Protein AF-D8GQ56-F1 (afdb_monomer)

Nearest PDB structures (foldseek):
  1q0t-assembly1_B  TM=8.209E-01  e=1.080E-01  Tequatrovirus T4
  3dmh-assembly1_A  TM=5.071E-01  e=1.719E+00  Thermus thermophilus HB8

Secondary structure (DSSP, 8-state):
---SS--TT--TTTHHHHHHTS-S--SEE--TT-TTTTTTTTSS-SSSEE-

Foldseek 3Di:
DFQPDDDDVDCQVCLVVVLVPDDPDDAEAEDVPCGSPNNCPPDPDDHVYYD

Radius of gyration: 10.61 Å; Cα contacts (8 Å, |Δi|>4): 53; chains: 1; bounding box: 24×20×24 Å

Organism: Clostridium ljungdahlii (strain ATCC 55383 / DSM 13528 / PETC) (NCBI:txid748727)

InterPro domains:
  IPR012327 D12 class N6 adenine-specific DNA methyltransferase [PF02086] (7-41)
  IPR029063 S-adenosyl-L-methionine-dependent methyltransferase superfamily [G3DSA:3.40.50.150] (1-51)
  IPR029063 S-adenosyl-L-methionine-dependent methyltransferase superfamily [SSF53335] (1-43)

Mean predicted aligned error: 3.02 Å

Structure (mmCIF, N/CA/C/O backbone):
data_AF-D8GQ56-F1
#
_entry.id   AF-D8GQ56-F1
#
loop_
_atom_site.group_PDB
_atom_site.id
_atom_site.type_symbol
_atom_site.label_atom_id
_atom_site.label_alt_id
_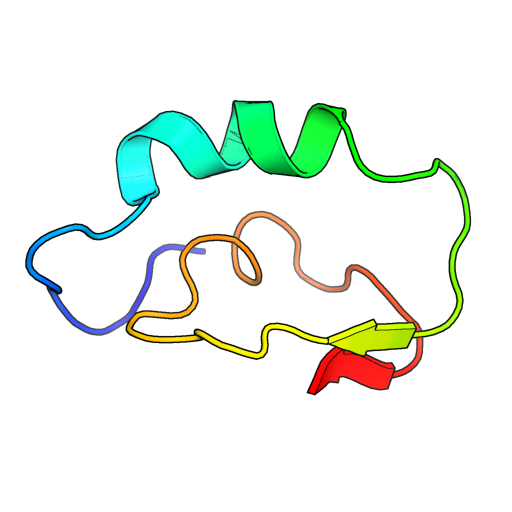atom_site.label_comp_id
_atom_site.label_asym_id
_atom_site.label_entity_id
_atom_site.label_seq_id
_atom_site.pdbx_PDB_ins_code
_atom_site.Cartn_x
_atom_site.Cartn_y
_atom_site.Cartn_z
_atom_site.occupancy
_atom_site.B_iso_or_equiv
_atom_site.auth_seq_id
_atom_site.auth_comp_id
_atom_site.auth_asym_id
_atom_site.auth_atom_id
_atom_site.pdbx_PDB_model_num
ATOM 1 N N . MET A 1 1 ? 7.796 0.557 4.023 1.00 84.00 1 MET A N 1
ATOM 2 C CA . MET A 1 1 ? 8.895 -0.175 3.350 1.00 84.00 1 MET A CA 1
ATOM 3 C C . MET A 1 1 ? 8.937 0.104 1.835 1.00 84.00 1 MET A C 1
ATOM 5 O O . MET A 1 1 ? 7.944 0.548 1.262 1.00 84.00 1 MET A O 1
ATOM 9 N N . ASN A 1 2 ? 10.092 -0.061 1.174 1.00 85.75 2 ASN A N 1
ATOM 10 C CA . ASN A 1 2 ? 10.191 -0.090 -0.297 1.00 85.75 2 ASN A CA 1
ATOM 11 C C . ASN A 1 2 ? 10.088 -1.533 -0.793 1.00 85.75 2 ASN A C 1
ATOM 13 O O . ASN A 1 2 ? 10.486 -2.435 -0.070 1.00 85.75 2 ASN A O 1
ATOM 17 N N . SER A 1 3 ? 9.607 -1.738 -2.020 1.00 84.31 3 SER A N 1
ATOM 18 C CA . SER A 1 3 ? 9.694 -3.061 -2.636 1.00 84.31 3 SER A CA 1
ATOM 19 C C . SER A 1 3 ? 11.145 -3.528 -2.744 1.00 84.31 3 SER A C 1
ATOM 21 O O . SER A 1 3 ? 12.042 -2.712 -2.978 1.00 84.31 3 SER A O 1
ATOM 23 N N . PHE A 1 4 ? 11.342 -4.838 -2.612 1.00 85.50 4 PHE A N 1
ATOM 24 C CA . PHE A 1 4 ? 12.629 -5.513 -2.767 1.00 85.50 4 PHE A CA 1
ATOM 25 C C . PHE A 1 4 ? 13.044 -5.679 -4.236 1.00 85.50 4 PHE A C 1
ATOM 27 O O . PHE A 1 4 ? 14.193 -6.014 -4.508 1.00 85.50 4 PHE A O 1
ATOM 34 N N . ILE A 1 5 ? 12.132 -5.414 -5.180 1.00 88.44 5 ILE A N 1
ATOM 35 C CA . ILE A 1 5 ? 12.383 -5.502 -6.621 1.00 88.44 5 ILE A CA 1
ATOM 36 C C . ILE A 1 5 ? 12.015 -4.198 -7.343 1.00 88.44 5 ILE A C 1
ATOM 38 O O . ILE A 1 5 ? 11.054 -3.500 -7.002 1.00 88.44 5 ILE A O 1
ATOM 42 N N . GLY A 1 6 ? 12.793 -3.862 -8.373 1.00 87.25 6 GLY A N 1
ATOM 43 C CA . GLY A 1 6 ? 12.411 -2.846 -9.353 1.00 87.25 6 GLY A CA 1
ATOM 44 C C . GLY A 1 6 ? 11.335 -3.395 -10.291 1.00 87.25 6 GLY A C 1
ATOM 45 O O . GLY A 1 6 ? 11.387 -4.559 -10.671 1.00 87.25 6 GLY A O 1
ATOM 46 N N . TRP A 1 7 ? 10.359 -2.568 -10.671 1.00 93.19 7 TRP A N 1
ATOM 47 C CA . TRP A 1 7 ? 9.299 -2.975 -11.599 1.00 93.19 7 TRP A CA 1
ATOM 48 C C . TRP A 1 7 ? 8.934 -1.836 -12.539 1.00 93.19 7 TRP A C 1
ATOM 50 O O . TRP A 1 7 ? 8.636 -0.724 -12.087 1.00 93.19 7 TRP A O 1
ATOM 60 N N . ILE A 1 8 ? 8.945 -2.1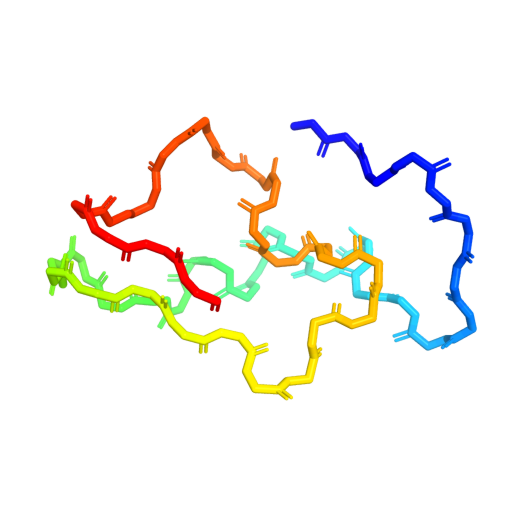15 -13.842 1.00 92.12 8 ILE A N 1
ATOM 61 C CA . ILE A 1 8 ? 8.506 -1.163 -14.864 1.00 92.12 8 ILE A CA 1
ATOM 62 C C . ILE A 1 8 ? 7.011 -0.896 -14.653 1.00 92.12 8 ILE A C 1
ATOM 64 O O . ILE A 1 8 ? 6.211 -1.819 -14.533 1.00 92.12 8 ILE A O 1
ATOM 68 N N . GLY A 1 9 ? 6.637 0.380 -14.533 1.00 91.50 9 GLY A N 1
ATOM 69 C CA . GLY A 1 9 ? 5.273 0.780 -14.157 1.00 91.50 9 GLY A CA 1
ATOM 70 C C . GLY A 1 9 ? 4.971 0.703 -12.652 1.00 91.50 9 GLY A C 1
ATOM 71 O O . GLY A 1 9 ? 3.817 0.850 -12.242 1.00 91.50 9 GLY A O 1
ATOM 72 N N . GLY A 1 10 ? 5.985 0.494 -11.806 1.00 92.38 10 GLY A N 1
ATOM 73 C CA . GLY A 1 10 ? 5.831 0.455 -10.354 1.00 92.38 10 GLY A CA 1
ATOM 74 C C . GLY A 1 10 ? 5.271 1.759 -9.767 1.00 92.38 10 GLY A C 1
ATOM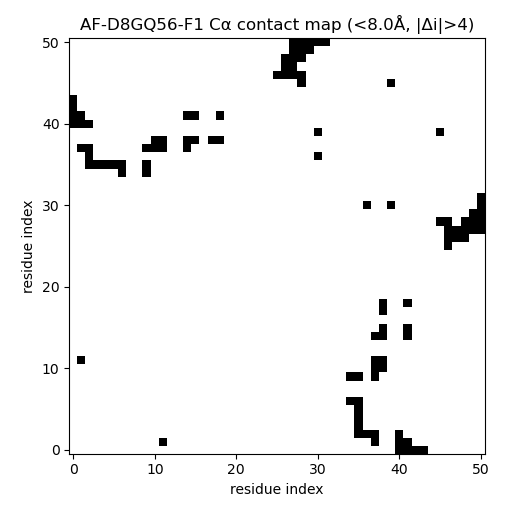 75 O O . GLY A 1 10 ? 5.732 2.858 -10.069 1.00 92.38 10 GLY A O 1
ATOM 76 N N . LYS A 1 11 ? 4.308 1.646 -8.845 1.00 94.31 11 LYS A N 1
ATOM 77 C CA . LYS A 1 11 ? 3.615 2.786 -8.213 1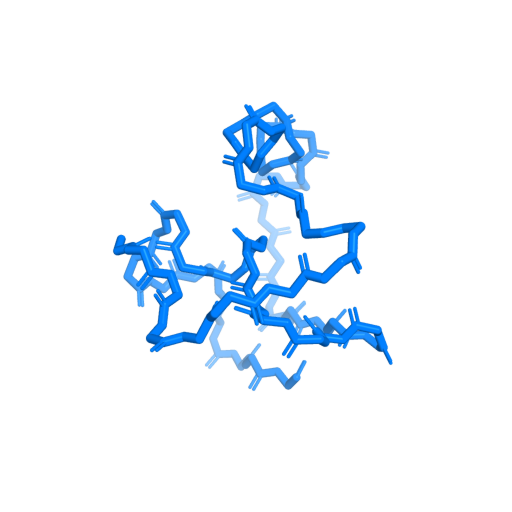.00 94.31 11 LYS A CA 1
ATOM 78 C C . LYS A 1 11 ? 4.414 3.461 -7.078 1.00 94.31 11 LYS A C 1
ATOM 80 O O . LYS A 1 11 ? 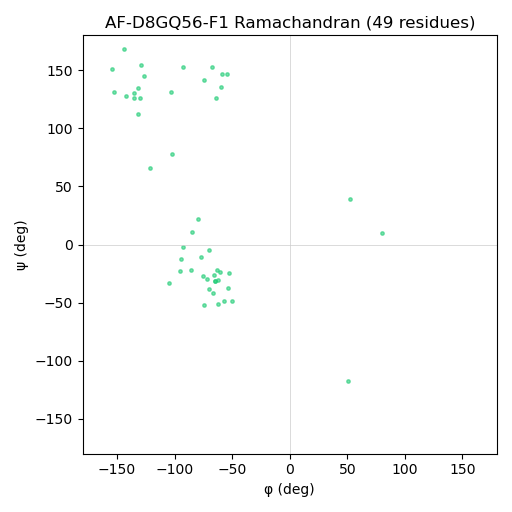3.822 4.132 -6.236 1.00 94.31 11 LYS A O 1
ATOM 85 N N . LYS A 1 12 ? 5.748 3.322 -7.027 1.00 93.19 12 LYS A N 1
ATOM 86 C CA . LYS A 1 12 ? 6.604 3.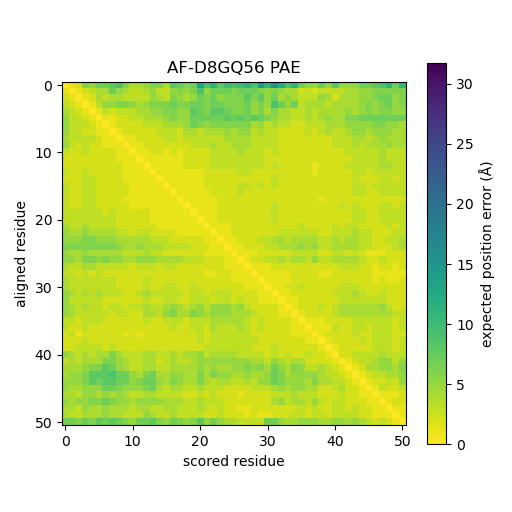786 -5.907 1.00 93.19 12 LYS A CA 1
ATOM 87 C C . LYS A 1 12 ? 6.347 5.239 -5.502 1.00 93.19 12 LYS A C 1
ATOM 89 O O . LYS A 1 12 ? 6.206 5.524 -4.314 1.00 93.19 12 LYS A O 1
ATOM 94 N N . LEU A 1 13 ? 6.303 6.144 -6.479 1.00 94.25 13 LEU A N 1
ATOM 95 C CA . LEU A 1 13 ? 6.132 7.580 -6.235 1.00 94.25 13 LEU A CA 1
ATOM 96 C C . LEU A 1 13 ? 4.687 7.944 -5.858 1.00 94.25 13 LEU A C 1
ATOM 98 O O . LEU A 1 13 ? 4.472 8.892 -5.112 1.00 94.25 13 LEU A O 1
ATOM 102 N N . LEU A 1 14 ? 3.706 7.153 -6.306 1.00 94.25 14 LEU A N 1
ATOM 103 C CA . LEU A 1 14 ? 2.277 7.404 -6.088 1.00 94.25 14 LEU A CA 1
ATOM 104 C C . LEU A 1 14 ? 1.698 6.677 -4.869 1.00 94.25 14 LEU A C 1
ATOM 106 O O . LEU A 1 14 ? 0.595 6.992 -4.436 1.00 94.25 14 LEU A O 1
ATOM 110 N N . ARG A 1 15 ? 2.419 5.718 -4.283 1.00 93.12 15 ARG A N 1
ATOM 111 C CA . ARG A 1 15 ? 1.892 4.824 -3.237 1.00 93.12 15 ARG A CA 1
ATOM 112 C C . ARG A 1 15 ? 1.258 5.538 -2.040 1.00 93.12 15 ARG A C 1
ATOM 114 O O . ARG A 1 15 ? 0.242 5.082 -1.534 1.00 93.12 15 ARG A O 1
ATOM 121 N N . LYS A 1 16 ? 1.825 6.672 -1.603 1.00 92.56 16 LYS A N 1
ATOM 122 C CA . LYS A 1 16 ? 1.278 7.455 -0.481 1.00 92.56 16 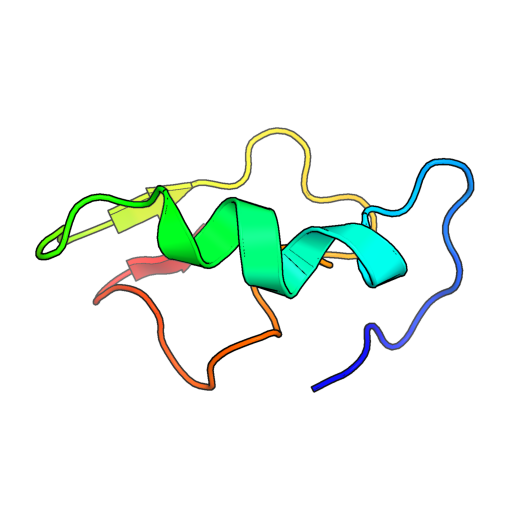LYS A CA 1
ATOM 123 C C . LYS A 1 16 ? -0.080 8.054 -0.842 1.00 92.56 16 LYS A C 1
ATOM 125 O O . LYS A 1 16 ? -0.997 8.021 -0.034 1.00 92.56 16 LYS A O 1
ATOM 130 N N . GLU A 1 17 ? -0.206 8.563 -2.062 1.00 95.50 17 GLU A N 1
ATOM 131 C CA . GLU A 1 17 ? -1.446 9.139 -2.576 1.00 95.50 17 GLU A CA 1
ATOM 132 C C . GLU A 1 17 ? -2.519 8.074 -2.819 1.00 95.50 17 GLU A C 1
ATOM 134 O O . GLU A 1 17 ? -3.685 8.297 -2.504 1.00 95.50 17 GLU A O 1
ATOM 139 N N . ILE A 1 18 ? -2.134 6.896 -3.312 1.00 94.00 18 ILE A N 1
ATOM 140 C CA . ILE A 1 18 ? -3.056 5.767 -3.494 1.00 94.00 18 ILE A CA 1
ATOM 141 C C . ILE A 1 18 ? -3.632 5.325 -2.143 1.00 94.00 18 ILE A C 1
ATOM 143 O O . ILE A 1 18 ? -4.848 5.286 -1.986 1.00 94.00 18 ILE A O 1
ATOM 147 N N . VAL A 1 19 ? -2.777 5.083 -1.143 1.00 92.44 19 VAL A N 1
ATOM 148 C CA . VAL A 1 19 ? -3.213 4.607 0.183 1.00 92.44 19 VAL A CA 1
ATOM 149 C C . VAL A 1 19 ? -4.075 5.638 0.922 1.00 92.44 19 VAL A C 1
ATOM 151 O O . VAL A 1 19 ? -4.979 5.253 1.655 1.00 92.44 19 VAL A O 1
ATOM 154 N N . LYS A 1 20 ? -3.861 6.946 0.713 1.00 94.50 20 LYS A N 1
ATOM 155 C CA . LYS A 1 20 ? -4.738 8.001 1.265 1.00 94.50 20 LYS A CA 1
ATOM 156 C C . LYS A 1 20 ? -6.188 7.913 0.777 1.00 94.50 20 LYS A C 1
ATOM 158 O O . LYS A 1 20 ? -7.067 8.452 1.432 1.00 94.50 20 LYS A O 1
ATOM 163 N N . ARG A 1 21 ? -6.428 7.291 -0.380 1.00 95.38 21 ARG A N 1
ATOM 164 C CA . ARG A 1 21 ? -7.760 7.152 -0.990 1.00 95.38 21 ARG A CA 1
ATOM 165 C C . ARG A 1 21 ? -8.451 5.846 -0.599 1.00 95.38 21 ARG A C 1
ATOM 167 O O . ARG A 1 21 ? -9.571 5.606 -1.040 1.00 95.38 21 ARG A O 1
ATOM 174 N N . PHE A 1 22 ? -7.793 4.989 0.182 1.00 94.69 22 PHE A N 1
ATOM 175 C CA . PHE A 1 22 ? -8.429 3.781 0.692 1.00 94.69 22 PHE A CA 1
ATOM 176 C C . PHE A 1 22 ? -9.525 4.140 1.699 1.00 94.69 22 PHE A C 1
ATOM 178 O O . PHE A 1 22 ? -9.431 5.178 2.357 1.00 94.69 22 PHE A O 1
ATOM 185 N N . PRO A 1 23 ? -10.550 3.284 1.848 1.00 95.19 23 PRO A N 1
ATOM 186 C CA . PRO A 1 23 ? -11.515 3.430 2.926 1.00 95.19 23 PRO A CA 1
ATOM 187 C C . PRO A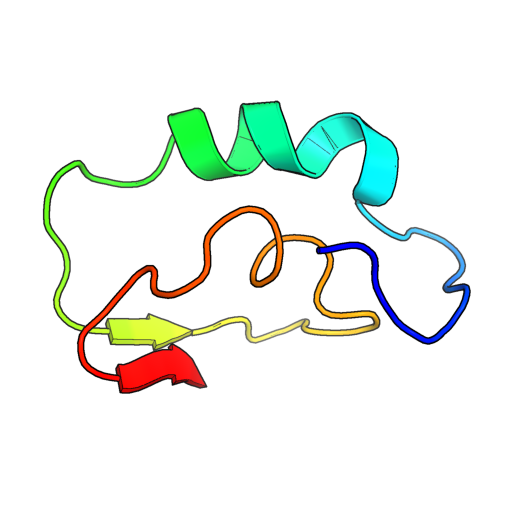 1 23 ? -10.802 3.492 4.280 1.00 95.19 23 PRO A C 1
ATOM 189 O O . PRO A 1 23 ? -9.800 2.810 4.490 1.00 95.19 23 PRO A O 1
ATOM 192 N N . GLU A 1 24 ? -11.340 4.257 5.228 1.00 91.31 24 GLU A N 1
ATOM 193 C CA . GLU A 1 24 ? -10.755 4.342 6.574 1.00 91.31 24 GLU A CA 1
ATOM 194 C C . GLU A 1 24 ? -10.758 2.989 7.300 1.00 91.31 24 GLU A C 1
ATOM 196 O O . GLU A 1 24 ? -9.878 2.715 8.115 1.00 91.31 24 GLU A O 1
ATOM 201 N N . LYS A 1 25 ? -11.747 2.135 7.001 1.00 93.44 25 LYS A N 1
ATOM 202 C CA . LYS A 1 25 ? -11.915 0.809 7.599 1.00 93.44 25 LYS A CA 1
ATOM 203 C C . LYS A 1 25 ? -12.235 -0.226 6.529 1.00 93.44 25 LYS A C 1
ATOM 205 O O . LYS A 1 25 ? -13.203 -0.085 5.787 1.00 93.44 25 LYS A O 1
ATOM 210 N N . PHE A 1 26 ? -11.443 -1.290 6.489 1.00 95.62 26 PHE A N 1
ATOM 211 C CA . PHE A 1 26 ? -11.665 -2.462 5.648 1.00 95.62 26 PHE A CA 1
ATOM 212 C C . PHE A 1 26 ? -10.995 -3.686 6.280 1.00 95.62 26 PHE A C 1
ATOM 214 O O . PHE A 1 26 ? -10.011 -3.571 7.005 1.00 95.62 26 PHE A O 1
ATOM 221 N N . ASN A 1 27 ? -11.555 -4.872 6.032 1.00 95.50 27 ASN A N 1
ATOM 222 C CA . ASN A 1 27 ? -11.074 -6.116 6.643 1.00 95.50 27 ASN A CA 1
ATOM 223 C C . ASN A 1 27 ? -10.096 -6.889 5.745 1.00 95.50 27 ASN A C 1
ATOM 225 O O . ASN A 1 27 ? -9.322 -7.709 6.237 1.00 95.50 27 ASN A O 1
ATOM 229 N N . ARG A 1 28 ? -10.146 -6.648 4.429 1.00 95.12 28 ARG A N 1
ATOM 230 C CA . ARG A 1 28 ? -9.339 -7.350 3.428 1.00 95.12 28 ARG A CA 1
ATOM 231 C C . ARG A 1 28 ? -8.752 -6.369 2.426 1.00 95.12 28 ARG A C 1
ATOM 233 O O . ARG A 1 28 ? -9.494 -5.560 1.873 1.00 95.12 28 ARG A O 1
ATOM 240 N N . TYR A 1 29 ? -7.453 -6.474 2.194 1.00 95.06 29 TYR A N 1
ATOM 241 C CA . TYR A 1 29 ? -6.751 -5.827 1.093 1.00 95.06 29 TYR A CA 1
ATOM 242 C C . TYR A 1 29 ? -6.474 -6.874 0.017 1.00 95.06 29 TYR A C 1
ATOM 244 O O . TYR A 1 29 ? -6.001 -7.960 0.344 1.00 95.06 29 TYR A O 1
ATOM 252 N N . ILE A 1 30 ? -6.799 -6.570 -1.238 1.00 94.94 30 ILE A N 1
ATOM 253 C CA . ILE A 1 30 ? -6.559 -7.474 -2.366 1.00 94.94 30 ILE A CA 1
ATOM 254 C C . ILE A 1 30 ? -5.894 -6.666 -3.480 1.00 94.94 30 ILE A C 1
ATOM 256 O O . ILE A 1 30 ? -6.531 -5.790 -4.069 1.00 94.94 30 ILE A O 1
ATOM 260 N N . GLU A 1 31 ? -4.629 -6.955 -3.782 1.00 93.69 31 GLU A N 1
ATOM 261 C CA . GLU A 1 31 ? -3.879 -6.306 -4.865 1.00 93.69 31 GLU A CA 1
ATOM 262 C C . GLU A 1 31 ? -3.797 -7.234 -6.077 1.00 93.69 31 GLU A C 1
ATOM 264 O O . GLU A 1 31 ? -2.770 -7.838 -6.374 1.00 93.69 31 GLU A O 1
ATOM 269 N N . VAL A 1 32 ? -4.901 -7.309 -6.825 1.00 94.62 32 VAL A N 1
ATOM 270 C CA . VAL A 1 32 ? -5.043 -8.182 -8.008 1.00 94.62 32 VAL A CA 1
ATOM 271 C C . VAL A 1 32 ? -3.924 -8.019 -9.050 1.00 94.62 32 VAL A C 1
ATOM 273 O O . VAL A 1 32 ? -3.628 -8.953 -9.788 1.00 94.62 32 VAL A O 1
ATOM 276 N N . PHE A 1 33 ? -3.270 -6.853 -9.085 1.00 92.31 33 PHE A N 1
ATOM 277 C CA . PHE A 1 33 ? -2.083 -6.577 -9.894 1.00 92.31 33 PHE A CA 1
ATOM 278 C C . PHE A 1 33 ? -0.909 -6.146 -9.007 1.00 92.31 33 PHE A C 1
ATOM 280 O O . PHE A 1 33 ? -0.454 -5.005 -9.082 1.00 92.31 33 PHE A O 1
ATOM 287 N N . GLY A 1 34 ? -0.428 -7.064 -8.165 1.00 89.31 34 GLY A N 1
ATOM 288 C CA . GLY A 1 34 ? 0.620 -6.789 -7.179 1.00 89.31 34 GLY A CA 1
ATOM 289 C C . GLY A 1 34 ? 1.921 -6.251 -7.774 1.00 89.31 34 GLY A C 1
ATOM 290 O O . GLY A 1 34 ? 2.451 -5.247 -7.301 1.00 89.31 34 GLY A O 1
ATOM 291 N N . GLY A 1 35 ? 2.461 -6.874 -8.827 1.00 91.94 35 GLY A N 1
ATOM 292 C CA . GLY A 1 35 ? 3.774 -6.500 -9.372 1.00 91.94 35 GLY A CA 1
ATOM 293 C C . GLY A 1 35 ? 4.839 -6.440 -8.266 1.00 91.94 35 GLY A C 1
ATOM 294 O O . GLY A 1 35 ?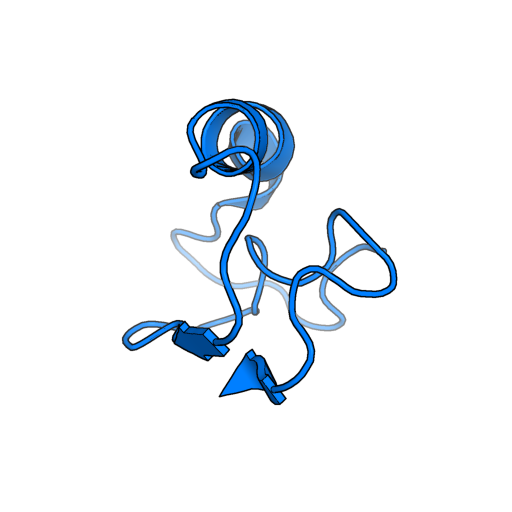 5.100 -7.426 -7.590 1.00 91.94 35 GLY A O 1
ATOM 295 N N . ALA A 1 36 ? 5.414 -5.260 -8.027 1.00 93.19 36 ALA A N 1
ATOM 296 C CA . ALA A 1 36 ? 6.355 -5.017 -6.927 1.00 93.19 36 ALA A CA 1
ATOM 297 C C . ALA A 1 36 ? 5.697 -4.683 -5.565 1.00 93.19 36 ALA A C 1
ATOM 299 O O . ALA A 1 36 ? 6.390 -4.237 -4.652 1.00 93.19 36 ALA A O 1
ATOM 300 N N . ALA A 1 37 ? 4.383 -4.843 -5.411 1.00 91.81 37 ALA A N 1
ATOM 301 C CA . ALA A 1 37 ? 3.618 -4.581 -4.185 1.00 91.81 37 ALA A CA 1
ATOM 302 C C . ALA A 1 37 ? 3.855 -3.170 -3.605 1.00 91.81 37 ALA A C 1
ATOM 304 O O . ALA A 1 37 ? 3.965 -2.944 -2.396 1.00 91.81 37 ALA A O 1
ATOM 305 N N . TRP A 1 38 ? 3.970 -2.173 -4.490 1.00 92.25 38 TRP A N 1
ATOM 306 C CA . TRP A 1 38 ? 4.264 -0.794 -4.089 1.00 92.25 38 TRP A CA 1
ATOM 307 C C . TRP A 1 38 ? 3.138 -0.154 -3.274 1.00 92.25 38 TRP A C 1
ATOM 309 O O . TRP A 1 38 ? 3.433 0.766 -2.506 1.00 92.25 38 TRP A O 1
ATOM 319 N N . ALA A 1 39 ? 1.889 -0.601 -3.450 1.00 91.94 39 ALA A N 1
ATOM 320 C CA . ALA A 1 39 ? 0.727 -0.103 -2.719 1.00 91.94 39 ALA A CA 1
ATOM 321 C C . ALA A 1 39 ? 0.511 -0.811 -1.370 1.00 91.94 39 ALA A C 1
ATOM 323 O O . ALA A 1 39 ? -0.056 -0.186 -0.477 1.00 91.94 39 ALA A O 1
ATOM 324 N N . LEU A 1 40 ? 1.038 -2.029 -1.188 1.00 90.88 40 LEU A N 1
ATOM 325 C CA . LEU A 1 40 ? 1.006 -2.783 0.072 1.00 90.88 40 LEU A CA 1
ATOM 326 C C . LEU A 1 40 ? 1.982 -2.232 1.124 1.00 90.88 40 LEU A C 1
ATOM 328 O O . LEU A 1 40 ? 1.588 -1.888 2.236 1.00 90.88 40 LEU A O 1
ATOM 332 N N . PHE A 1 41 ? 3.251 -2.057 0.745 1.00 86.62 41 PHE A N 1
ATOM 333 C CA . PHE A 1 41 ? 4.346 -1.692 1.653 1.00 86.62 41 PHE A CA 1
ATOM 334 C C . PHE A 1 41 ? 4.393 -0.267 2.255 1.00 86.62 41 PHE A C 1
ATOM 336 O O . PHE A 1 41 ? 5.305 -0.011 3.050 1.00 86.62 41 PHE A O 1
ATOM 343 N N . PRO A 1 42 ? 3.530 0.720 1.930 1.00 84.56 42 PRO A N 1
ATOM 344 C CA . PRO A 1 42 ? 3.535 2.014 2.619 1.00 84.56 42 PRO A CA 1
ATOM 345 C C . PRO A 1 42 ? 3.206 1.945 4.115 1.00 84.56 42 PRO A C 1
ATOM 347 O O . PRO A 1 42 ? 3.575 2.872 4.833 1.00 84.56 42 PRO A O 1
ATOM 350 N N . LYS A 1 43 ? 2.528 0.886 4.567 1.00 82.88 43 LYS A N 1
ATOM 351 C CA . LYS A 1 43 ? 2.168 0.621 5.966 1.00 82.88 43 LYS A CA 1
ATOM 352 C C . LYS A 1 43 ? 2.606 -0.797 6.336 1.00 82.88 43 LYS A C 1
ATOM 354 O O . LYS A 1 43 ? 2.692 -1.642 5.452 1.00 82.88 43 LYS A O 1
ATOM 359 N N . ASP A 1 44 ? 2.843 -1.048 7.621 1.00 83.81 44 ASP A N 1
ATOM 360 C CA . ASP A 1 44 ? 3.236 -2.382 8.102 1.00 83.81 44 ASP A CA 1
ATOM 361 C C . ASP A 1 44 ? 2.071 -3.382 8.057 1.00 83.81 44 ASP A C 1
ATOM 363 O O . ASP A 1 44 ? 2.290 -4.572 7.857 1.00 83.81 44 ASP A O 1
ATOM 367 N N . LYS A 1 45 ? 0.832 -2.891 8.214 1.00 87.62 45 LYS A N 1
ATOM 368 C CA . LYS A 1 45 ? -0.413 -3.642 8.018 1.00 87.62 45 LYS A CA 1
ATOM 369 C C . LYS A 1 45 ? -1.544 -2.690 7.619 1.00 87.62 45 LYS A C 1
ATOM 371 O O . LYS A 1 45 ? -1.732 -1.644 8.243 1.00 87.62 45 LYS A O 1
ATOM 376 N N . GLN A 1 46 ? -2.277 -3.026 6.567 1.00 87.75 46 GLN A N 1
ATOM 377 C CA . GLN A 1 46 ? -3.410 -2.278 6.016 1.00 87.75 46 GLN A CA 1
ATOM 378 C C . GLN A 1 46 ? -4.755 -2.916 6.346 1.00 87.75 46 GLN A C 1
ATOM 380 O O . GLN A 1 46 ? -5.732 -2.198 6.539 1.00 87.75 46 GLN A O 1
ATOM 385 N N . ALA A 1 47 ? -4.802 -4.244 6.426 1.00 92.38 47 ALA A N 1
ATOM 386 C CA . ALA A 1 47 ? -6.014 -5.003 6.705 1.00 92.38 47 ALA A CA 1
ATOM 387 C C . ALA A 1 47 ? -5.713 -6.229 7.567 1.00 92.38 47 ALA A C 1
ATOM 389 O O . ALA A 1 47 ? -4.564 -6.625 7.742 1.00 92.38 47 ALA A O 1
ATOM 390 N N . ASN A 1 48 ? -6.753 -6.875 8.096 1.00 92.88 48 ASN A N 1
ATOM 391 C CA . ASN A 1 48 ? -6.581 -8.129 8.831 1.00 92.88 48 ASN A CA 1
ATOM 392 C C . ASN A 1 48 ? -6.069 -9.260 7.934 1.00 92.88 48 ASN A C 1
ATOM 394 O O . ASN A 1 48 ? -5.321 -10.110 8.412 1.00 92.88 48 ASN A O 1
ATOM 398 N N . MET A 1 49 ? -6.447 -9.233 6.656 1.00 93.69 49 MET A N 1
ATOM 399 C CA . MET A 1 49 ? -5.986 -10.154 5.625 1.00 93.69 49 MET A CA 1
ATOM 400 C C . MET A 1 49 ? -5.552 -9.370 4.386 1.00 93.69 49 MET A C 1
ATOM 402 O O . MET A 1 49 ? -6.261 -8.467 3.937 1.00 93.69 49 MET A O 1
ATOM 406 N N . GLU A 1 50 ? -4.403 -9.736 3.834 1.00 92.75 50 GLU A N 1
ATOM 407 C CA . GLU A 1 50 ? -3.776 -9.091 2.680 1.00 92.75 50 GLU A CA 1
ATOM 408 C C . GLU A 1 50 ? -3.424 -10.186 1.673 1.00 92.75 50 GLU A C 1
ATOM 410 O O . GLU A 1 50 ? -2.818 -11.189 2.058 1.00 92.75 50 GLU A O 1
ATOM 415 N N . ILE A 1 51 ? -3.880 -10.030 0.427 1.00 86.62 51 ILE A N 1
ATOM 416 C CA . ILE A 1 51 ? -3.699 -10.993 -0.671 1.00 86.62 51 ILE A CA 1
ATOM 417 C C . ILE A 1 51 ? -3.137 -10.271 -1.892 1.00 86.62 51 ILE A C 1
ATOM 419 O O . ILE A 1 51 ? -3.708 -9.215 -2.263 1.00 86.62 51 ILE A O 1
#

Solvent-accessible surface area (backbone atoms only — not comparable to full-atom values): 3341 Å² total; per-residue (Å²): 96,78,52,97,53,91,46,93,90,56,45,67,90,49,23,68,64,56,57,70,70,51,73,96,75,62,62,66,42,73,50,93,77,42,89,46,37,34,67,62,30,76,46,98,71,87,38,86,40,76,86

Sequence (51 aa):
MNSFIGWIGGKKLLRKEIVKRFPEKFNRYIEVFGGAAWALFPKDKQANMEI

pLDDT: mean 91.42, std 3.64, range [82.88, 95.62]